Protein AF-A0A842Q5Y8-F1 (afdb_monomer)

Mean predicted aligned error: 9.75 Å

Nearest PDB structures (foldseek):
  4xf5-assembly1_A  TM=5.140E-01  e=9.473E-01  Chromohalobacter israelensis DSM 3043
  4r6y-assembly1_A  TM=5.227E-01  e=1.838E+00  Salmonella enterica subsp. enterica serovar Typhimurium str. LT2
  7yfg-assembly1_C  TM=3.422E-01  e=3.566E+00  Rattus norvegicus

Secondary structure (DSSP, 8-state):
------SS-----EEEEEEEHHHHHHHHHHHHHHHHHHH--TTSEEEEEEEPTT--HHHHHHHHHH-TTSEEEEEE--SHHHHHHT-EEEEE--TTS--EEEEE-------

Sequence (111 aa):
MLTHCNPNGGNTVAAVIVIDESVRRKLGKVHILELIKKMTSPEMNCYVDIIPTGTSDNDVVKVFNSYVNIHSLILTSDKDLYGRLLGRSLFVKEKGSNAIRLITQEIKRRI

Solvent-accessible surface area (backbone atoms only — not comparable to full-atom values): 6698 Å² total; per-residue (Å²): 133,88,78,79,79,64,92,77,69,73,77,72,52,44,37,39,42,34,32,35,38,60,41,49,69,68,60,35,70,66,55,50,52,52,51,47,58,75,76,50,56,97,81,42,50,73,44,79,45,75,43,63,71,86,65,51,64,71,54,51,52,50,59,62,66,63,54,62,76,36,43,39,35,37,39,32,70,62,68,64,57,48,70,74,61,75,40,63,67,47,81,48,62,56,94,95,53,70,68,36,36,37,35,35,52,79,70,52,73,86,129

pLDDT: mean 71.12, std 15.14, range [32.69, 87.38]

Radius of gyration: 15.69 Å; Cα contacts (8 Å, |Δi|>4): 156; chains: 1; bounding box: 28×30×55 Å

Foldseek 3Di:
DDPDDDPPPPPQQEEEEEEEVVLCVQFDDPVVVVVCPVVDDPSHHYHYHYDYPPDDLVVVLVVQVVPAQHWYKYKAPDPVSQVVNVFDWDWDDDDPGDIIIIGTDDHDHDD

Structure (mmCIF, N/CA/C/O backbone):
data_AF-A0A842Q5Y8-F1
#
_entry.id   AF-A0A842Q5Y8-F1
#
loop_
_atom_site.group_PDB
_atom_site.id
_atom_site.type_symbol
_atom_site.label_atom_id
_atom_site.label_alt_id
_atom_site.label_comp_id
_atom_site.label_asym_id
_atom_site.label_entity_id
_atom_site.label_seq_id
_atom_site.pdbx_PDB_ins_code
_atom_site.Cartn_x
_atom_site.Cartn_y
_atom_site.Cartn_z
_atom_site.occupancy
_atom_site.B_iso_or_equiv
_atom_site.auth_seq_id
_atom_site.auth_comp_id
_atom_site.auth_asym_id
_atom_site.auth_atom_id
_atom_site.pdbx_PDB_model_num
ATOM 1 N N . MET A 1 1 ? -2.670 -0.996 40.496 1.00 33.78 1 MET A N 1
ATOM 2 C CA . MET A 1 1 ? -2.822 0.391 40.013 1.00 33.78 1 MET A CA 1
ATOM 3 C C . MET A 1 1 ? -3.784 0.326 38.840 1.00 33.78 1 MET A C 1
ATOM 5 O O . MET A 1 1 ? -3.456 -0.285 37.834 1.00 33.78 1 MET A O 1
ATOM 9 N N . LEU A 1 2 ? -5.022 0.766 39.062 1.00 34.88 2 LEU A N 1
ATOM 10 C CA . LEU A 1 2 ? -6.136 0.648 38.123 1.00 34.88 2 LEU A CA 1
ATOM 11 C C . LEU A 1 2 ? -5.923 1.621 36.958 1.00 34.88 2 LEU A C 1
ATOM 13 O O . LEU A 1 2 ? -6.057 2.827 37.142 1.00 34.88 2 LEU A O 1
ATOM 17 N N . THR A 1 3 ? -5.616 1.119 35.765 1.00 33.28 3 THR A N 1
ATOM 18 C CA . THR A 1 3 ? -5.878 1.876 34.540 1.00 33.28 3 THR A CA 1
ATOM 19 C C . THR A 1 3 ? -7.331 1.637 34.161 1.00 33.28 3 THR A C 1
ATOM 21 O O . THR A 1 3 ? -7.727 0.563 33.713 1.00 33.28 3 THR A O 1
ATOM 24 N N . HIS A 1 4 ? -8.145 2.651 34.440 1.00 33.88 4 HIS A N 1
ATOM 25 C CA . HIS A 1 4 ? -9.541 2.740 34.048 1.00 33.88 4 HIS A CA 1
ATOM 26 C C . HIS A 1 4 ? -9.710 2.406 32.560 1.00 33.88 4 HIS A C 1
ATOM 28 O O . HIS A 1 4 ? -9.256 3.146 31.688 1.00 33.88 4 HIS A O 1
ATOM 34 N N . CYS A 1 5 ? -10.409 1.306 32.278 1.00 35.50 5 CYS A N 1
ATOM 35 C CA . CYS A 1 5 ? -11.078 1.116 31.000 1.00 35.50 5 CYS A CA 1
ATOM 36 C C . CYS A 1 5 ? -12.174 2.178 30.905 1.00 35.50 5 CYS A C 1
ATOM 38 O O . CYS A 1 5 ? -13.099 2.191 31.717 1.00 35.50 5 CYS A O 1
ATOM 40 N N . ASN A 1 6 ? -12.045 3.094 29.950 1.00 32.69 6 ASN A N 1
ATOM 41 C CA . ASN A 1 6 ? -13.089 4.060 29.654 1.00 32.69 6 ASN A CA 1
ATOM 42 C C . ASN A 1 6 ? -14.236 3.309 28.940 1.00 32.69 6 ASN A C 1
ATOM 44 O O . ASN A 1 6 ? -13.991 2.749 27.870 1.00 32.69 6 ASN A O 1
ATOM 48 N N . PRO A 1 7 ? -15.461 3.248 29.497 1.00 41.12 7 PRO A N 1
ATOM 49 C CA . PRO A 1 7 ? -16.565 2.479 28.914 1.00 41.12 7 PRO A CA 1
ATOM 50 C C . PRO A 1 7 ? -17.197 3.174 27.696 1.00 41.12 7 PRO A C 1
ATOM 52 O O . PRO A 1 7 ? -17.999 2.573 26.992 1.00 41.12 7 PRO A O 1
ATOM 55 N N . ASN A 1 8 ? -16.768 4.402 27.393 1.00 42.28 8 ASN A N 1
ATOM 56 C CA . ASN A 1 8 ? -17.036 5.101 26.140 1.00 42.28 8 ASN A CA 1
ATOM 57 C C . ASN A 1 8 ? -15.825 4.973 25.211 1.00 42.28 8 ASN A C 1
ATOM 59 O O . ASN A 1 8 ? -15.189 5.976 24.891 1.00 42.28 8 ASN A O 1
ATOM 63 N N . GLY A 1 9 ? -15.453 3.739 24.855 1.00 41.69 9 GLY A N 1
ATOM 64 C CA . GLY A 1 9 ? -14.310 3.440 23.991 1.00 41.69 9 GLY A CA 1
ATOM 65 C C . GLY A 1 9 ? -14.448 4.140 22.642 1.00 41.69 9 GLY A C 1
ATOM 66 O O . GLY A 1 9 ? -15.038 3.593 21.715 1.00 41.69 9 GLY A O 1
ATOM 67 N N . GLY A 1 10 ? -13.944 5.372 22.549 1.00 39.62 10 GLY A N 1
ATOM 68 C CA . GLY A 1 10 ? -13.879 6.123 21.308 1.00 39.62 10 GLY A CA 1
ATOM 69 C C . GLY A 1 10 ? -13.089 5.284 20.325 1.00 39.62 10 GLY A C 1
ATOM 70 O O . GLY A 1 10 ? -11.887 5.106 20.513 1.00 39.62 10 GLY A O 1
ATOM 71 N N . ASN A 1 11 ? -13.787 4.704 19.345 1.00 47.88 11 ASN A N 1
ATOM 72 C CA . ASN A 1 11 ? -13.193 3.913 18.278 1.00 47.88 11 ASN A CA 1
ATOM 73 C C . ASN A 1 11 ? -12.095 4.755 17.640 1.00 47.88 11 ASN A C 1
ATOM 75 O O . ASN A 1 11 ? -12.371 5.624 16.815 1.00 47.88 11 ASN A O 1
ATOM 79 N N . THR A 1 12 ? -10.850 4.533 18.046 1.00 55.03 12 THR A N 1
ATOM 80 C CA . THR A 1 12 ? -9.719 5.166 17.393 1.00 55.03 12 THR A CA 1
ATOM 81 C C . THR A 1 12 ? -9.653 4.505 16.032 1.00 55.03 12 THR A C 1
ATOM 83 O O . THR A 1 12 ? -9.341 3.319 15.928 1.00 55.03 12 THR A O 1
ATOM 86 N N . VAL A 1 13 ? -10.080 5.229 14.998 1.00 63.06 13 VAL A N 1
ATOM 87 C CA . VAL A 1 13 ? -10.121 4.704 13.637 1.00 63.06 13 VAL A CA 1
ATOM 88 C C . VAL A 1 13 ? -8.674 4.448 13.233 1.00 63.06 13 VAL A C 1
ATOM 90 O O . VAL A 1 13 ? -7.906 5.382 13.008 1.00 63.06 13 VAL A O 1
ATOM 93 N N . ALA A 1 14 ? -8.282 3.178 13.229 1.00 75.62 14 ALA A N 1
ATOM 94 C CA . ALA A 1 14 ? -6.950 2.750 12.844 1.00 75.62 14 ALA A CA 1
ATOM 95 C C . ALA A 1 14 ? -6.959 2.279 11.386 1.00 75.62 14 ALA A C 1
ATOM 97 O O . ALA A 1 14 ? -7.888 1.582 10.961 1.00 75.62 14 ALA A O 1
ATOM 98 N N . ALA A 1 15 ? -5.917 2.633 10.635 1.00 82.19 15 ALA A N 1
ATOM 99 C CA . ALA A 1 15 ? -5.670 2.089 9.307 1.00 82.19 15 ALA A CA 1
ATOM 100 C C . ALA A 1 15 ? -4.240 1.593 9.133 1.00 82.19 15 ALA A C 1
ATOM 102 O O . ALA A 1 15 ? -3.295 2.130 9.708 1.00 82.19 15 ALA A O 1
ATOM 103 N N . VAL A 1 16 ? -4.096 0.584 8.280 1.00 85.00 16 VAL A N 1
ATOM 104 C CA . VAL A 1 16 ? -2.811 0.095 7.796 1.00 85.00 16 VAL A CA 1
ATOM 105 C C . VAL A 1 16 ? -2.688 0.408 6.313 1.00 85.00 16 VAL A C 1
ATOM 107 O O . VAL A 1 16 ? -3.522 0.008 5.501 1.00 85.00 16 VAL A O 1
ATOM 110 N N . ILE A 1 17 ? -1.618 1.116 5.973 1.00 86.62 17 ILE A N 1
ATOM 111 C CA . ILE A 1 17 ? -1.218 1.457 4.616 1.00 86.62 17 ILE A CA 1
ATOM 112 C C . ILE A 1 17 ? -0.066 0.541 4.237 1.00 86.62 17 ILE A C 1
ATOM 114 O O . ILE A 1 17 ? 1.072 0.747 4.651 1.00 86.62 17 ILE A O 1
ATOM 118 N N . VAL A 1 18 ? -0.369 -0.473 3.442 1.00 85.62 18 VAL A N 1
ATOM 119 C CA . VAL A 1 18 ? 0.619 -1.385 2.880 1.00 85.62 18 VAL A CA 1
ATOM 120 C C . VAL A 1 18 ? 1.157 -0.777 1.587 1.00 85.62 18 VAL A C 1
ATOM 122 O O . VAL A 1 18 ? 0.394 -0.396 0.703 1.00 85.62 18 VAL A O 1
ATOM 125 N N . ILE A 1 19 ? 2.472 -0.660 1.456 1.00 82.12 19 ILE A N 1
ATOM 126 C CA . ILE A 1 19 ? 3.128 -0.057 0.295 1.00 82.12 19 ILE A CA 1
ATOM 127 C C . ILE A 1 19 ? 4.052 -1.088 -0.333 1.00 82.12 19 ILE A C 1
ATOM 129 O O . ILE A 1 19 ? 5.026 -1.504 0.286 1.00 82.12 19 ILE A O 1
ATOM 133 N N . ASP A 1 20 ? 3.797 -1.447 -1.588 1.00 82.06 20 ASP A N 1
ATOM 134 C CA . ASP A 1 20 ? 4.787 -2.148 -2.402 1.00 82.06 20 ASP A CA 1
ATOM 135 C C . ASP A 1 20 ? 5.999 -1.225 -2.627 1.00 82.06 20 ASP A C 1
ATOM 137 O O . ASP A 1 20 ? 5.884 -0.111 -3.153 1.00 82.06 20 ASP A O 1
ATOM 141 N N . GLU A 1 21 ? 7.189 -1.666 -2.225 1.00 79.94 21 GLU A N 1
ATOM 142 C CA . GLU A 1 21 ? 8.415 -0.883 -2.333 1.00 79.94 21 GLU A CA 1
ATOM 143 C C . GLU A 1 21 ? 8.708 -0.445 -3.779 1.00 79.94 21 GLU A C 1
ATOM 145 O O . GLU A 1 21 ? 9.276 0.634 -3.992 1.00 79.94 21 GLU A O 1
ATOM 150 N N . SER A 1 22 ? 8.269 -1.210 -4.784 1.00 77.56 22 SER A N 1
ATOM 151 C CA . SER A 1 22 ? 8.405 -0.831 -6.192 1.00 77.56 22 SER A CA 1
ATOM 152 C C . SER A 1 22 ? 7.672 0.486 -6.499 1.00 77.56 22 SER A C 1
ATOM 154 O O . SER A 1 22 ? 8.186 1.340 -7.230 1.00 77.56 22 SER A O 1
ATOM 156 N N . VAL A 1 23 ? 6.517 0.709 -5.862 1.00 77.75 23 VAL A N 1
ATOM 157 C CA . VAL A 1 23 ? 5.747 1.959 -5.921 1.00 77.75 23 VAL A CA 1
ATOM 158 C C . VAL A 1 23 ? 6.494 3.074 -5.208 1.00 77.75 23 VAL A C 1
ATOM 160 O O . VAL A 1 23 ? 6.620 4.175 -5.750 1.00 77.75 23 VAL A O 1
ATOM 163 N N . ARG A 1 24 ? 7.068 2.777 -4.034 1.00 76.12 24 ARG A N 1
ATOM 164 C CA . ARG A 1 24 ? 7.889 3.735 -3.279 1.00 76.12 24 ARG A CA 1
ATOM 165 C C . ARG A 1 24 ? 9.058 4.274 -4.082 1.00 76.12 24 ARG A C 1
ATOM 167 O O . ARG A 1 24 ? 9.313 5.477 -4.058 1.00 76.12 24 ARG A O 1
ATOM 174 N N . ARG A 1 25 ? 9.743 3.399 -4.816 1.00 76.69 25 ARG A N 1
ATOM 175 C CA . ARG A 1 25 ? 10.873 3.777 -5.671 1.00 76.69 25 ARG A CA 1
ATOM 176 C C . ARG A 1 25 ? 10.430 4.598 -6.886 1.00 76.69 25 ARG A C 1
ATOM 178 O O . ARG A 1 25 ? 11.128 5.536 -7.249 1.00 76.69 25 ARG A O 1
ATOM 185 N N . LYS A 1 26 ? 9.273 4.286 -7.480 1.00 76.62 26 LYS A N 1
ATOM 186 C CA . LYS A 1 26 ? 8.769 4.946 -8.701 1.00 76.62 26 LYS A CA 1
ATOM 187 C C . LYS A 1 26 ? 8.081 6.296 -8.470 1.00 76.62 26 LYS A C 1
ATOM 189 O O . LYS A 1 26 ? 8.166 7.145 -9.352 1.00 76.62 26 LYS A 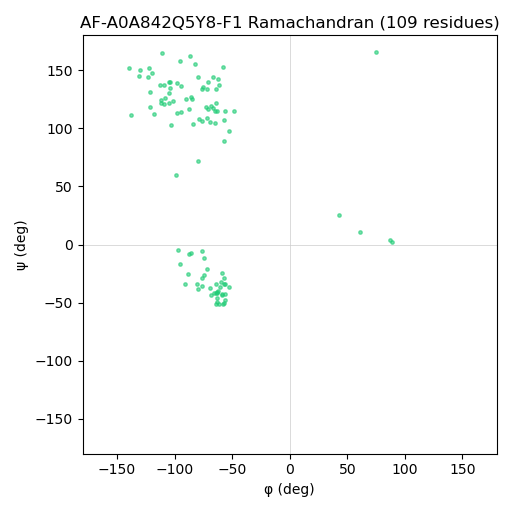O 1
ATOM 194 N N . LEU A 1 27 ? 7.369 6.496 -7.356 1.00 75.69 27 LEU A N 1
ATOM 195 C CA . LEU A 1 27 ? 6.715 7.785 -7.048 1.00 75.69 27 LEU A CA 1
ATOM 196 C C . LEU A 1 27 ? 7.611 8.759 -6.287 1.00 75.69 27 LEU A C 1
ATOM 198 O O . LEU A 1 27 ? 7.403 9.973 -6.343 1.00 75.69 27 LEU A O 1
ATOM 202 N N . GLY A 1 28 ? 8.586 8.232 -5.551 1.00 74.00 28 GLY A N 1
ATOM 203 C CA . GLY A 1 28 ? 9.369 9.022 -4.618 1.00 74.00 28 GLY A CA 1
ATOM 204 C C . GLY A 1 28 ? 8.604 9.359 -3.334 1.00 74.00 28 GLY A C 1
ATOM 205 O O . GLY A 1 28 ? 7.387 9.209 -3.214 1.00 74.00 28 GLY A O 1
ATOM 206 N N . LYS A 1 29 ? 9.361 9.810 -2.330 1.00 77.31 29 LYS A N 1
ATOM 207 C CA . LYS A 1 29 ? 8.872 9.987 -0.954 1.00 77.31 29 LYS A CA 1
ATOM 208 C C . LYS A 1 29 ? 7.774 11.050 -0.833 1.00 77.31 29 LYS A C 1
ATOM 210 O O . LYS A 1 29 ? 6.810 10.832 -0.109 1.00 77.31 29 LYS A O 1
ATOM 215 N N . VAL A 1 30 ? 7.918 12.177 -1.533 1.00 80.00 30 VAL A N 1
ATOM 216 C CA . VAL A 1 30 ? 7.011 13.334 -1.411 1.00 80.00 30 VAL A CA 1
ATOM 217 C C . VAL A 1 30 ? 5.594 12.977 -1.859 1.00 80.00 30 VAL A C 1
ATOM 219 O O . VAL A 1 30 ? 4.661 13.129 -1.078 1.00 80.00 30 VAL A O 1
ATOM 222 N N . HIS A 1 31 ? 5.440 12.397 -3.052 1.00 78.00 31 HIS A N 1
ATOM 223 C CA . HIS A 1 31 ? 4.122 12.025 -3.570 1.00 78.00 31 HIS A CA 1
ATOM 224 C C . HIS A 1 31 ? 3.430 10.953 -2.721 1.00 78.00 31 HIS A C 1
ATOM 226 O O . HIS A 1 31 ? 2.213 10.979 -2.569 1.00 78.00 31 HIS A O 1
ATOM 232 N N . ILE A 1 32 ? 4.184 10.019 -2.129 1.00 78.75 32 ILE A N 1
ATOM 233 C CA . ILE A 1 32 ? 3.597 9.036 -1.207 1.00 78.75 32 ILE A CA 1
ATOM 234 C C . ILE A 1 32 ? 3.070 9.706 0.052 1.00 78.75 32 ILE A C 1
ATOM 236 O O . ILE A 1 32 ? 1.976 9.375 0.498 1.00 78.75 32 ILE A O 1
ATOM 240 N N . LEU A 1 33 ? 3.810 10.662 0.612 1.00 80.25 33 LEU A N 1
ATOM 241 C CA . LEU A 1 33 ? 3.347 11.407 1.778 1.00 80.25 33 LEU A CA 1
ATOM 242 C C . LEU A 1 33 ? 2.092 12.225 1.461 1.00 80.25 33 LEU A C 1
ATOM 244 O O . LEU A 1 33 ? 1.173 12.260 2.273 1.00 80.25 33 LEU A O 1
ATOM 248 N N . GLU A 1 34 ? 2.028 12.855 0.290 1.00 81.56 34 GLU A N 1
ATOM 249 C CA . GLU A 1 34 ? 0.829 13.570 -0.160 1.00 81.56 34 GLU A CA 1
ATOM 250 C C . GLU A 1 34 ? -0.361 12.632 -0.348 1.00 81.56 34 GLU A C 1
ATOM 252 O O . GLU A 1 34 ? -1.468 12.953 0.080 1.00 81.56 34 GLU A O 1
ATOM 257 N N . LEU A 1 35 ? -0.139 11.453 -0.931 1.00 78.44 35 LEU A N 1
ATOM 258 C CA . LEU A 1 35 ? -1.183 10.452 -1.098 1.00 78.44 35 LEU A CA 1
ATOM 259 C C . LEU A 1 35 ? -1.701 9.953 0.253 1.00 78.44 35 LEU A C 1
ATOM 261 O O . LEU A 1 35 ? -2.910 9.905 0.452 1.00 78.44 35 LEU A O 1
ATOM 265 N N . ILE A 1 36 ? -0.805 9.637 1.193 1.00 79.75 36 ILE A N 1
ATOM 266 C CA . ILE A 1 36 ? -1.178 9.250 2.560 1.00 79.75 36 ILE A CA 1
ATOM 267 C C . ILE A 1 36 ? -2.022 10.362 3.189 1.00 79.75 36 ILE A C 1
ATOM 269 O O . ILE A 1 36 ? -3.144 10.094 3.599 1.00 79.75 36 ILE A O 1
ATOM 273 N N . LYS A 1 37 ? -1.565 11.621 3.145 1.00 82.00 37 LYS A N 1
ATOM 274 C CA . LYS A 1 37 ? -2.315 12.775 3.675 1.00 82.00 37 LYS A CA 1
ATOM 275 C C . LYS A 1 37 ? -3.709 12.940 3.062 1.00 82.00 37 LYS A C 1
ATOM 277 O O . LYS A 1 37 ? -4.609 13.389 3.756 1.00 82.00 37 LYS A O 1
ATOM 282 N N . LYS A 1 38 ? -3.897 12.604 1.781 1.00 79.56 38 LYS A N 1
ATOM 283 C CA . LYS A 1 38 ? -5.213 12.650 1.114 1.00 79.56 38 LYS A CA 1
ATOM 284 C C . LYS A 1 38 ? -6.138 11.506 1.541 1.00 79.56 38 LYS A C 1
ATOM 286 O O . LYS A 1 38 ? -7.351 11.652 1.450 1.00 79.56 38 LYS A O 1
ATOM 291 N N . MET A 1 39 ? -5.579 10.372 1.964 1.00 75.56 39 MET A N 1
ATOM 292 C CA . MET A 1 39 ? -6.330 9.168 2.344 1.00 75.56 39 MET A CA 1
ATOM 293 C C . MET A 1 39 ? -6.603 9.067 3.850 1.00 75.56 39 MET A C 1
ATOM 295 O O . MET A 1 39 ? -7.451 8.277 4.255 1.00 75.56 39 MET A O 1
ATOM 299 N N . THR A 1 40 ? -5.889 9.834 4.673 1.00 78.19 40 THR A N 1
ATOM 300 C CA . THR A 1 40 ? -5.943 9.756 6.140 1.00 78.19 40 THR A CA 1
ATOM 301 C C . THR A 1 40 ? -6.394 11.080 6.746 1.00 78.19 40 THR A C 1
ATOM 303 O O . THR A 1 40 ? -6.033 12.136 6.232 1.00 78.19 40 THR A O 1
ATOM 306 N N . SER A 1 41 ? -7.105 11.051 7.875 1.00 77.12 41 SER A N 1
ATOM 307 C CA . SER A 1 41 ? -7.364 12.255 8.677 1.00 77.12 41 SER A CA 1
ATOM 308 C C . SER A 1 41 ? -6.340 12.393 9.817 1.00 77.12 41 SER A C 1
ATOM 310 O O . SER A 1 41 ? -5.762 11.392 10.238 1.00 77.12 41 SER A O 1
ATOM 312 N N . PRO A 1 42 ? -6.116 13.606 10.361 1.00 75.25 42 PRO A N 1
ATOM 313 C CA . PRO A 1 42 ? -5.219 13.811 11.507 1.00 75.25 42 PRO A CA 1
ATOM 314 C C . PRO A 1 42 ? -5.606 13.018 12.765 1.00 75.25 42 PRO A C 1
ATOM 316 O O . PRO A 1 42 ? -4.757 12.737 13.603 1.00 75.25 42 PRO A O 1
ATOM 319 N N . GLU A 1 43 ? -6.884 12.665 12.894 1.00 77.44 43 GLU A N 1
ATOM 320 C CA . GLU A 1 43 ? -7.443 11.904 14.017 1.00 77.44 43 GLU A CA 1
ATOM 321 C C . GLU A 1 43 ? -7.306 10.380 13.827 1.00 77.44 43 GLU A C 1
ATOM 323 O O . GLU A 1 43 ? -7.620 9.604 14.729 1.00 77.44 43 GLU A O 1
ATOM 328 N N . MET A 1 44 ? -6.853 9.940 12.648 1.00 76.88 44 MET A N 1
ATOM 329 C CA . MET A 1 44 ? -6.725 8.533 12.283 1.00 76.88 44 MET A CA 1
ATOM 330 C C . MET A 1 44 ? -5.345 7.991 12.665 1.00 76.88 44 MET A C 1
ATOM 332 O O . MET A 1 44 ? -4.315 8.483 12.200 1.00 76.88 44 MET A O 1
ATOM 336 N N . ASN A 1 45 ? -5.310 6.904 13.437 1.00 81.69 45 ASN A N 1
ATOM 337 C CA . ASN A 1 45 ? -4.059 6.209 13.735 1.00 81.69 45 ASN A CA 1
ATOM 338 C C . ASN A 1 45 ? -3.627 5.384 12.521 1.00 81.69 45 ASN A C 1
ATOM 340 O O . ASN A 1 45 ? -4.212 4.343 12.223 1.00 81.69 45 ASN A O 1
ATOM 344 N N . CYS A 1 46 ? -2.599 5.849 11.815 1.00 81.44 46 CYS A N 1
ATOM 345 C CA . CYS A 1 46 ? -2.135 5.215 10.587 1.00 81.44 46 CYS A CA 1
ATOM 346 C C . CYS A 1 46 ? -0.797 4.508 10.794 1.00 81.44 46 CYS A C 1
ATOM 348 O O . CYS A 1 46 ? 0.188 5.121 11.202 1.00 81.44 46 CYS A O 1
ATOM 350 N N . TYR A 1 47 ? -0.756 3.227 10.444 1.00 85.94 47 TYR A N 1
ATOM 351 C CA . TYR A 1 47 ? 0.461 2.428 10.379 1.00 85.94 47 TYR A CA 1
ATOM 352 C C . TYR A 1 47 ? 0.855 2.237 8.920 1.00 85.94 47 TYR A C 1
ATOM 354 O O . TYR A 1 47 ? -0.003 2.025 8.065 1.00 85.94 47 TYR A O 1
ATOM 362 N N . VAL A 1 48 ? 2.151 2.305 8.628 1.00 84.62 48 VAL A N 1
ATOM 363 C CA . VAL A 1 48 ? 2.679 2.049 7.285 1.00 84.62 48 VAL A CA 1
ATOM 364 C C . VAL A 1 48 ? 3.483 0.762 7.326 1.00 84.62 48 VAL A C 1
ATOM 366 O O . VAL A 1 48 ? 4.449 0.679 8.081 1.00 84.62 48 VAL A O 1
ATOM 369 N N . ASP A 1 49 ? 3.100 -0.207 6.500 1.00 87.38 49 ASP A N 1
ATOM 370 C CA . ASP A 1 49 ? 3.898 -1.403 6.244 1.00 87.38 49 ASP A CA 1
ATOM 371 C C . ASP A 1 49 ? 4.463 -1.350 4.823 1.00 87.38 49 ASP A C 1
ATOM 373 O O . ASP A 1 49 ? 3.778 -0.939 3.886 1.00 87.38 49 ASP A O 1
ATOM 377 N N . ILE A 1 50 ? 5.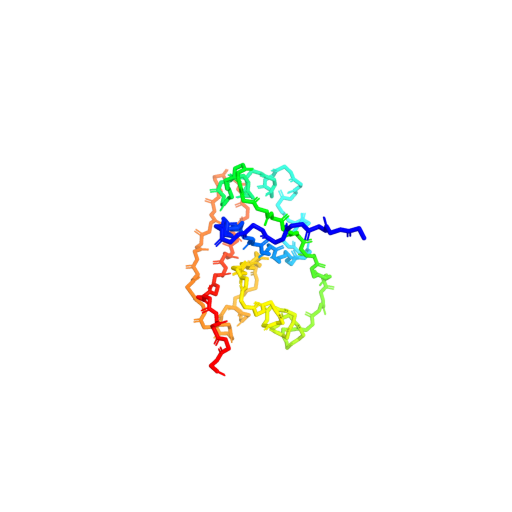730 -1.717 4.651 1.00 84.94 50 ILE A N 1
ATOM 378 C CA . ILE A 1 50 ? 6.419 -1.644 3.361 1.00 84.94 50 ILE A CA 1
ATOM 379 C C . ILE A 1 50 ? 6.816 -3.052 2.951 1.00 84.94 50 ILE A C 1
ATOM 381 O O . ILE A 1 50 ? 7.715 -3.648 3.542 1.00 84.94 50 ILE A O 1
ATOM 385 N N . ILE A 1 51 ? 6.194 -3.547 1.885 1.00 86.56 51 ILE A N 1
ATOM 386 C CA . ILE A 1 51 ? 6.508 -4.856 1.329 1.00 86.56 51 ILE A CA 1
ATOM 387 C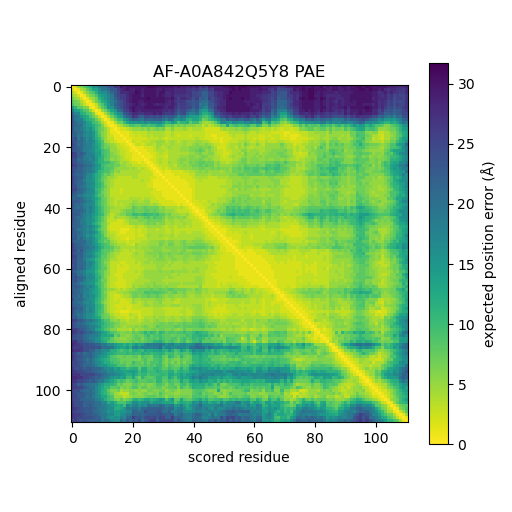 C . ILE A 1 51 ? 7.696 -4.720 0.367 1.00 86.56 51 ILE A C 1
ATOM 389 O O . ILE A 1 51 ? 7.623 -3.905 -0.556 1.00 86.56 51 ILE A O 1
ATOM 393 N N . PRO A 1 52 ? 8.784 -5.493 0.548 1.00 84.12 52 PRO A N 1
ATOM 394 C CA . PRO A 1 52 ? 9.955 -5.436 -0.320 1.00 84.12 52 PRO A CA 1
ATOM 395 C C . PRO A 1 52 ? 9.653 -5.710 -1.797 1.00 84.12 52 PRO A C 1
ATOM 397 O O . PRO A 1 52 ? 8.751 -6.465 -2.158 1.00 84.12 52 PRO A O 1
ATOM 400 N N . THR A 1 53 ? 10.481 -5.144 -2.677 1.00 80.06 53 THR A N 1
ATOM 401 C CA . THR A 1 53 ? 10.405 -5.474 -4.110 1.00 80.06 53 THR A CA 1
ATOM 402 C C . THR A 1 53 ? 10.742 -6.954 -4.326 1.00 80.06 53 THR A C 1
ATOM 404 O O . THR A 1 53 ? 11.748 -7.435 -3.810 1.00 80.06 53 THR A O 1
ATOM 407 N N . GLY A 1 54 ? 9.943 -7.664 -5.127 1.00 78.88 54 GLY A N 1
ATOM 408 C CA . GLY A 1 54 ? 10.162 -9.084 -5.433 1.00 78.88 54 GLY A CA 1
ATOM 409 C C . GLY A 1 54 ? 9.495 -10.058 -4.457 1.00 78.88 54 GLY A C 1
ATOM 410 O O . GLY A 1 54 ? 9.638 -11.268 -4.626 1.00 78.88 54 GLY A O 1
ATOM 411 N N . THR A 1 55 ? 8.748 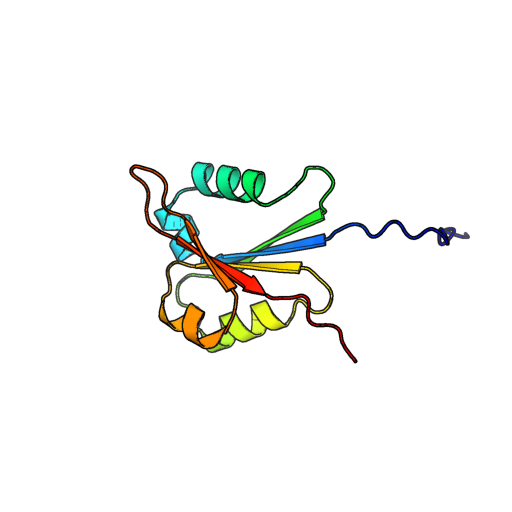-9.567 -3.461 1.00 84.94 55 THR A N 1
ATOM 412 C CA . THR A 1 55 ? 7.855 -10.414 -2.660 1.00 84.94 55 THR A CA 1
ATOM 413 C C . THR A 1 55 ? 6.787 -11.044 -3.552 1.00 84.94 55 THR A C 1
ATOM 415 O O . THR A 1 55 ? 6.220 -10.379 -4.415 1.00 84.94 5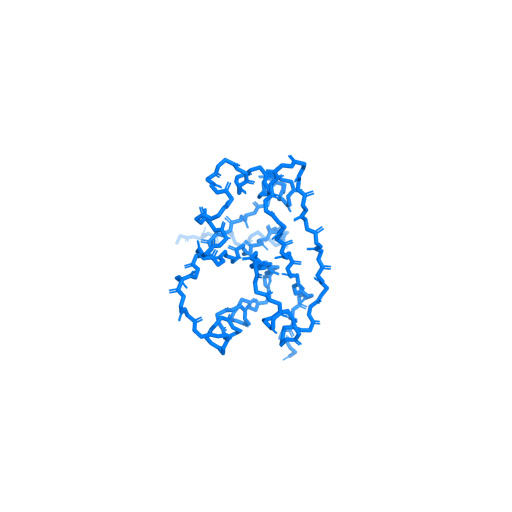5 THR A O 1
ATOM 418 N N . SER A 1 56 ? 6.510 -12.334 -3.344 1.00 85.31 56 SER A N 1
ATOM 419 C CA . SER A 1 56 ? 5.494 -13.039 -4.122 1.00 85.31 56 SER A CA 1
ATOM 420 C C . SER A 1 56 ? 4.097 -12.491 -3.827 1.00 85.31 56 SER A C 1
ATOM 422 O O . SER A 1 56 ? 3.766 -12.206 -2.675 1.00 85.31 56 SER A O 1
ATOM 424 N N . ASP A 1 57 ? 3.230 -12.434 -4.836 1.00 82.12 57 ASP A N 1
ATOM 425 C CA . ASP A 1 57 ? 1.827 -12.043 -4.660 1.00 82.12 57 ASP A CA 1
ATOM 426 C C . ASP A 1 57 ? 1.110 -12.848 -3.566 1.00 82.12 57 ASP A C 1
ATOM 428 O O . ASP A 1 57 ? 0.280 -12.311 -2.840 1.00 82.12 57 ASP A O 1
ATOM 432 N N . ASN A 1 58 ? 1.423 -14.143 -3.424 1.00 84.56 58 ASN A N 1
ATOM 433 C CA . ASN A 1 58 ? 0.861 -14.979 -2.358 1.00 84.56 58 ASN A CA 1
ATOM 434 C C . ASN A 1 58 ? 1.191 -14.416 -0.975 1.00 84.56 58 ASN A C 1
ATOM 436 O O . ASN A 1 58 ? 0.330 -14.385 -0.098 1.00 84.56 58 ASN A O 1
ATOM 440 N N . ASP A 1 59 ? 2.433 -13.988 -0.775 1.00 85.94 59 ASP A N 1
ATOM 441 C CA . ASP A 1 59 ? 2.884 -13.467 0.509 1.00 85.94 59 ASP A CA 1
ATOM 442 C C . ASP A 1 59 ? 2.376 -12.045 0.739 1.00 85.94 59 ASP A C 1
ATOM 444 O O . ASP A 1 59 ? 1.940 -11.740 1.847 1.00 85.94 59 ASP A O 1
ATOM 448 N N . VAL A 1 60 ? 2.289 -11.221 -0.313 1.00 83.62 60 VAL A N 1
ATOM 449 C CA . VAL A 1 60 ? 1.609 -9.917 -0.256 1.00 83.62 60 VAL A CA 1
ATOM 450 C C . VAL A 1 60 ? 0.159 -10.085 0.203 1.00 83.62 60 VAL A C 1
ATOM 452 O O . VAL A 1 60 ? -0.291 -9.402 1.121 1.00 83.62 60 VAL A O 1
ATOM 455 N N . VAL A 1 61 ? -0.569 -11.034 -0.393 1.00 83.25 61 VAL A N 1
ATOM 456 C CA . VAL A 1 61 ? -1.958 -11.347 -0.033 1.00 83.25 61 VAL A CA 1
ATOM 457 C C . VAL A 1 61 ? -2.063 -11.836 1.415 1.00 83.25 61 VAL A C 1
ATOM 459 O O . VAL A 1 61 ? -3.001 -11.450 2.112 1.00 83.25 61 VAL A O 1
ATOM 462 N N . LYS A 1 62 ? -1.125 -12.664 1.897 1.00 86.06 62 LYS A N 1
ATOM 463 C CA . LYS A 1 62 ? -1.096 -13.114 3.302 1.00 86.06 62 LYS A CA 1
ATOM 464 C C . LYS A 1 62 ? -0.879 -11.950 4.267 1.00 86.06 62 LYS A C 1
ATOM 466 O O . LYS A 1 62 ? -1.645 -11.829 5.218 1.00 86.06 62 LYS A O 1
ATOM 471 N N . VAL A 1 63 ? 0.120 -11.100 4.013 1.00 84.69 63 VAL A N 1
ATOM 472 C CA . VAL A 1 63 ? 0.406 -9.908 4.831 1.00 84.69 63 VAL A CA 1
ATOM 473 C C . VAL A 1 63 ? -0.822 -9.010 4.865 1.00 84.69 63 VAL A C 1
ATOM 475 O O . VAL A 1 63 ? -1.331 -8.700 5.938 1.00 84.69 63 VAL A O 1
ATOM 478 N N . PHE A 1 64 ? -1.377 -8.683 3.699 1.00 82.12 64 PHE A N 1
ATOM 479 C CA . PHE A 1 64 ? -2.550 -7.824 3.600 1.00 82.12 64 PHE A CA 1
ATOM 480 C C . PHE A 1 64 ? -3.773 -8.382 4.349 1.00 82.12 64 PHE A C 1
ATOM 482 O O . PHE A 1 64 ? -4.440 -7.649 5.074 1.00 82.12 64 PHE A O 1
ATOM 489 N N . ASN A 1 65 ? -4.041 -9.688 4.240 1.00 82.00 65 ASN A N 1
ATOM 490 C CA . ASN A 1 65 ? -5.145 -10.348 4.947 1.00 82.00 65 ASN A CA 1
ATOM 491 C C . ASN A 1 65 ? -4.890 -10.568 6.448 1.00 82.00 65 ASN A C 1
ATOM 493 O O . ASN A 1 65 ? -5.823 -10.940 7.159 1.00 82.00 65 ASN A O 1
ATOM 497 N N . SER A 1 66 ? -3.661 -10.374 6.937 1.00 84.69 66 SER A N 1
ATOM 498 C CA . SER A 1 66 ? -3.342 -10.520 8.364 1.00 84.69 66 SER A CA 1
ATOM 499 C C . SER A 1 66 ? -3.911 -9.377 9.216 1.00 84.69 66 SER A C 1
ATOM 501 O O . SER A 1 66 ? -4.153 -9.556 10.411 1.00 84.69 66 SER A O 1
ATOM 503 N N . TYR A 1 67 ? -4.205 -8.228 8.597 1.00 83.25 67 TYR A N 1
ATOM 504 C CA . TYR A 1 67 ? -4.808 -7.058 9.238 1.00 83.25 67 TYR A CA 1
ATOM 505 C C . TYR A 1 67 ? -6.324 -7.220 9.409 1.00 83.25 67 TYR A C 1
ATOM 507 O O . TYR A 1 67 ? -7.131 -6.595 8.723 1.00 83.25 67 TYR A O 1
ATOM 515 N N . VAL A 1 68 ? -6.724 -8.089 10.337 1.00 76.31 68 VAL A N 1
ATOM 516 C CA . VAL A 1 68 ? -8.133 -8.328 10.684 1.00 76.31 68 VAL A CA 1
ATOM 517 C C . VAL A 1 68 ? -8.648 -7.223 11.616 1.00 76.31 68 VAL A C 1
ATOM 519 O O . VAL A 1 68 ? -7.919 -6.763 12.490 1.00 76.31 68 VAL A O 1
ATOM 522 N N . ASN A 1 69 ? -9.917 -6.817 11.465 1.00 74.38 69 ASN A N 1
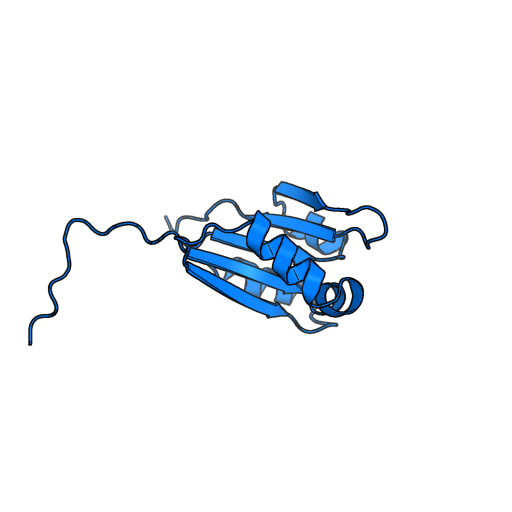ATOM 523 C CA . ASN A 1 69 ? -10.586 -5.769 12.261 1.00 74.38 69 ASN A CA 1
ATOM 524 C C . ASN A 1 69 ? -9.972 -4.354 12.175 1.00 74.38 69 ASN A C 1
ATOM 526 O O . ASN A 1 69 ? -10.369 -3.474 12.937 1.00 74.38 69 ASN A O 1
ATOM 530 N N . ILE A 1 70 ? -9.041 -4.114 11.250 1.00 77.69 70 ILE A N 1
ATOM 531 C CA . ILE A 1 70 ? -8.437 -2.802 10.988 1.00 77.69 70 ILE A CA 1
ATOM 532 C C . ILE A 1 70 ? -8.674 -2.467 9.515 1.00 77.69 70 ILE A C 1
ATOM 534 O O . ILE A 1 70 ? -8.662 -3.356 8.665 1.00 77.69 70 ILE A O 1
ATOM 538 N N . HIS A 1 71 ? -8.904 -1.194 9.192 1.00 78.31 71 HIS A N 1
ATOM 539 C CA . HIS A 1 71 ? -8.985 -0.779 7.795 1.00 78.31 71 HIS A CA 1
ATOM 540 C C . HIS A 1 71 ? -7.620 -0.944 7.123 1.00 78.31 71 HIS A C 1
ATOM 542 O O . HIS A 1 71 ? -6.663 -0.281 7.506 1.00 78.31 71 HIS A O 1
ATOM 548 N N . SER A 1 72 ? -7.520 -1.799 6.110 1.00 81.81 72 SER A N 1
ATOM 549 C CA . SER A 1 72 ? -6.285 -1.994 5.353 1.00 81.81 72 SER A CA 1
ATOM 550 C C . SER A 1 72 ? -6.434 -1.499 3.915 1.00 81.81 72 SER A C 1
ATOM 552 O O . SER A 1 72 ? -7.449 -1.709 3.238 1.00 81.81 72 SER A O 1
ATOM 554 N N . LEU A 1 73 ? -5.397 -0.817 3.440 1.00 84.56 73 LEU A N 1
ATOM 555 C CA . LEU A 1 73 ? -5.255 -0.405 2.051 1.00 84.56 73 LEU A CA 1
ATOM 556 C C . LEU A 1 73 ? -3.870 -0.784 1.550 1.00 84.56 73 LEU A C 1
ATOM 558 O O . LEU A 1 73 ? -2.906 -0.746 2.310 1.00 84.56 73 LEU A O 1
ATOM 562 N N . ILE A 1 74 ? -3.774 -1.160 0.279 1.00 85.81 74 ILE A N 1
ATOM 563 C CA . ILE A 1 74 ? -2.498 -1.453 -0.368 1.00 85.81 74 ILE A CA 1
ATOM 564 C C . ILE A 1 74 ? -2.284 -0.547 -1.576 1.00 85.81 74 ILE A C 1
ATOM 566 O O . ILE A 1 74 ? -3.157 -0.384 -2.431 1.00 85.81 74 ILE A O 1
ATOM 570 N N . LEU A 1 75 ? -1.096 0.047 -1.629 1.00 84.06 75 LEU A N 1
ATOM 571 C CA . LEU A 1 75 ? -0.577 0.816 -2.748 1.00 84.06 75 LEU A CA 1
ATOM 572 C C . LEU A 1 75 ? 0.336 -0.086 -3.572 1.00 84.06 75 LEU A C 1
ATOM 574 O O . LEU A 1 75 ? 1.408 -0.477 -3.110 1.00 84.06 75 LEU A O 1
ATOM 578 N N . THR A 1 76 ? -0.077 -0.402 -4.797 1.00 82.06 76 THR A N 1
ATOM 579 C CA . THR A 1 76 ? 0.678 -1.282 -5.695 1.00 82.06 76 THR A CA 1
ATOM 580 C C . THR A 1 76 ? 0.669 -0.781 -7.141 1.00 82.06 76 THR A C 1
ATOM 582 O O . THR A 1 76 ? -0.251 -0.088 -7.583 1.00 82.06 76 THR A O 1
ATOM 585 N N . SER A 1 77 ? 1.717 -1.118 -7.897 1.00 77.19 77 SER A N 1
ATOM 586 C CA . SER A 1 77 ? 1.743 -0.950 -9.358 1.00 77.19 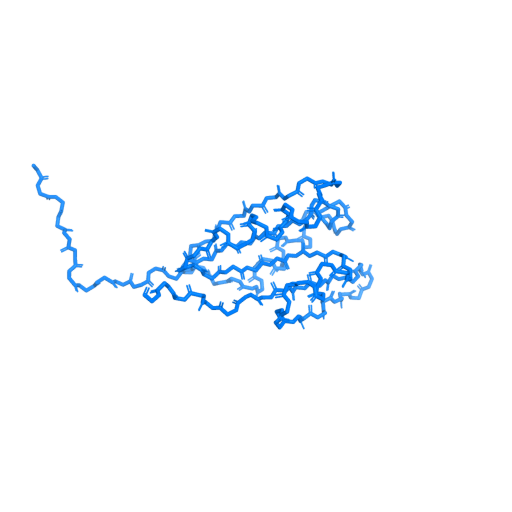77 SER A CA 1
ATOM 587 C C . SER A 1 77 ? 1.392 -2.241 -10.105 1.00 77.19 77 SER A C 1
ATOM 589 O O . SER A 1 77 ? 1.228 -2.212 -11.330 1.00 77.19 77 SER A O 1
ATOM 591 N N . ASP A 1 78 ? 1.204 -3.338 -9.370 1.00 77.94 78 ASP A N 1
ATOM 592 C CA . ASP A 1 78 ? 0.873 -4.661 -9.881 1.00 77.94 78 ASP A CA 1
ATOM 593 C C . ASP A 1 78 ? -0.604 -4.736 -10.322 1.00 77.94 78 ASP A C 1
ATOM 595 O O . ASP A 1 78 ? -1.499 -4.161 -9.692 1.00 77.94 78 ASP A O 1
ATOM 599 N N . LYS A 1 79 ? -0.859 -5.335 -11.489 1.00 74.81 79 LYS A N 1
ATOM 600 C CA . LYS A 1 79 ? -2.207 -5.527 -12.059 1.00 74.81 79 LYS A CA 1
ATOM 601 C C . LYS A 1 79 ? -2.817 -6.854 -11.628 1.00 74.81 79 LYS A C 1
ATOM 603 O O . LYS A 1 79 ? -4.032 -6.926 -11.454 1.00 74.81 79 LYS A O 1
ATOM 608 N N . ASP A 1 80 ? -1.988 -7.870 -11.470 1.00 77.38 80 ASP A N 1
ATOM 609 C CA . ASP A 1 80 ? -2.407 -9.236 -11.203 1.00 77.38 80 ASP A CA 1
ATOM 610 C C . ASP A 1 80 ? -2.759 -9.374 -9.722 1.00 77.38 80 ASP A C 1
ATOM 612 O O . ASP A 1 80 ? -3.808 -9.924 -9.376 1.00 77.38 80 ASP A O 1
ATOM 616 N N . LEU A 1 81 ? -1.990 -8.714 -8.849 1.00 75.25 81 LEU A N 1
ATOM 617 C CA . LEU A 1 81 ? -2.303 -8.602 -7.425 1.00 75.25 81 LEU A CA 1
ATOM 618 C C . LEU A 1 81 ? -3.694 -7.991 -7.167 1.00 75.25 81 LEU A C 1
ATOM 620 O O . LEU A 1 81 ? -4.391 -8.406 -6.240 1.00 75.25 81 LEU A O 1
ATOM 624 N N . TYR A 1 82 ? -4.140 -7.051 -8.010 1.00 68.44 82 TYR A N 1
ATOM 625 C CA . TYR A 1 82 ? -5.497 -6.500 -7.940 1.00 68.44 82 TYR A CA 1
ATOM 626 C C . TYR A 1 82 ? -6.571 -7.568 -8.168 1.00 68.44 82 TYR A C 1
ATOM 628 O O . TYR A 1 82 ? -7.469 -7.711 -7.335 1.00 68.44 82 TYR A O 1
ATOM 636 N N . GLY A 1 83 ? -6.459 -8.348 -9.249 1.00 66.06 83 GLY A N 1
ATOM 637 C CA . GLY A 1 83 ? -7.417 -9.415 -9.553 1.00 66.06 83 GLY A CA 1
ATOM 638 C C . GLY A 1 83 ? -7.490 -10.464 -8.442 1.00 66.06 83 GLY A C 1
ATOM 639 O O . GLY A 1 83 ? -8.558 -10.993 -8.144 1.00 6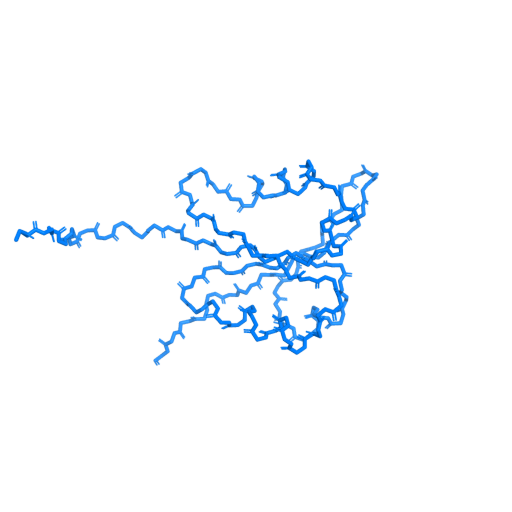6.06 83 GLY A O 1
ATOM 640 N N . ARG A 1 84 ? -6.364 -10.705 -7.765 1.00 72.00 84 ARG A N 1
ATOM 641 C CA . ARG A 1 84 ? -6.259 -11.656 -6.654 1.00 72.00 84 ARG A CA 1
ATOM 642 C C . ARG A 1 84 ? -6.840 -11.156 -5.335 1.00 72.00 84 ARG A C 1
ATOM 644 O O . ARG A 1 84 ? -7.270 -11.969 -4.520 1.00 72.00 84 ARG A O 1
ATOM 651 N N . LEU A 1 85 ? -6.832 -9.845 -5.104 1.00 72.00 85 LEU A N 1
ATOM 652 C CA . LEU A 1 85 ? -7.336 -9.249 -3.868 1.00 72.00 85 LEU A CA 1
ATOM 653 C C . LEU A 1 85 ? -8.841 -8.939 -3.904 1.00 72.00 85 LEU A C 1
ATOM 655 O O . LEU A 1 85 ? -9.378 -8.605 -2.849 1.00 72.00 85 LEU A O 1
ATOM 659 N N . LEU A 1 86 ? -9.516 -9.071 -5.063 1.00 63.41 86 LEU A N 1
ATOM 660 C CA . LEU A 1 86 ? -10.961 -8.822 -5.283 1.00 63.41 86 LEU A CA 1
ATOM 661 C C . LEU A 1 86 ? -11.491 -7.540 -4.598 1.00 63.41 86 LEU A C 1
ATOM 663 O O . LEU A 1 86 ? -12.669 -7.435 -4.257 1.00 63.41 86 LEU A O 1
ATOM 667 N N . GLY A 1 87 ? -10.609 -6.568 -4.361 1.00 62.69 87 GLY A N 1
ATOM 668 C CA . GLY A 1 87 ? -10.913 -5.343 -3.632 1.00 62.69 87 GLY A CA 1
ATOM 669 C C . GLY A 1 87 ? -11.484 -4.271 -4.551 1.00 62.69 87 GLY A C 1
ATOM 670 O O . GLY A 1 87 ? -11.306 -4.309 -5.770 1.00 62.69 87 GLY A O 1
ATOM 671 N N . ARG A 1 88 ? -12.128 -3.255 -3.972 1.00 61.31 88 ARG A N 1
ATOM 672 C CA . ARG A 1 88 ? -12.424 -2.028 -4.722 1.00 61.31 88 ARG A CA 1
ATOM 673 C C . ARG A 1 88 ? -11.090 -1.336 -4.995 1.00 61.31 88 ARG A C 1
ATOM 675 O O . ARG A 1 88 ? -10.369 -0.998 -4.059 1.00 61.31 88 ARG A O 1
ATOM 682 N N . SER A 1 89 ? -10.738 -1.155 -6.267 1.00 66.31 89 SER A N 1
ATOM 683 C CA . SER A 1 89 ? -9.519 -0.434 -6.638 1.00 66.31 89 SER A CA 1
ATOM 684 C C . SER A 1 89 ? -9.823 0.963 -7.145 1.00 66.31 89 SER A C 1
ATOM 686 O O . SER A 1 89 ? -10.670 1.132 -8.022 1.00 66.31 89 SER A O 1
ATOM 688 N N . LEU A 1 90 ? -9.060 1.940 -6.675 1.00 67.69 90 LEU A N 1
ATOM 689 C CA . LEU A 1 90 ? -8.993 3.272 -7.254 1.00 67.69 90 LEU A CA 1
ATOM 690 C C . LEU A 1 90 ? -7.682 3.413 -8.026 1.00 67.69 90 LEU A C 1
ATOM 692 O O . LEU A 1 90 ? -6.599 3.105 -7.523 1.00 67.69 90 LEU A O 1
ATOM 696 N N . PHE A 1 91 ? -7.783 3.888 -9.264 1.00 70.94 91 PHE A N 1
ATOM 697 C CA . PHE A 1 91 ? -6.621 4.260 -10.058 1.00 70.94 91 PHE A CA 1
ATOM 698 C C . PHE A 1 91 ? -6.271 5.707 -9.752 1.00 70.94 91 PHE A C 1
ATOM 700 O O . PHE A 1 91 ? -7.051 6.611 -10.046 1.00 70.94 91 PHE A O 1
ATOM 707 N N . VAL A 1 92 ? -5.090 5.924 -9.181 1.00 69.44 92 VAL A N 1
ATOM 708 C CA . VAL A 1 92 ? -4.591 7.268 -8.901 1.00 69.44 92 VAL A CA 1
ATOM 709 C C . VAL A 1 92 ? -3.445 7.554 -9.859 1.00 69.44 92 VAL A C 1
ATOM 711 O O . VAL A 1 92 ? -2.455 6.825 -9.916 1.00 69.44 92 VAL A O 1
ATOM 714 N N . LYS A 1 93 ? -3.594 8.609 -10.656 1.00 68.12 93 LYS A N 1
ATOM 715 C CA . LYS A 1 93 ? -2.546 9.121 -11.536 1.00 68.12 93 LYS A CA 1
ATOM 716 C C . LYS A 1 93 ? -2.556 10.638 -11.449 1.00 68.12 93 LYS A C 1
ATOM 718 O O . LYS A 1 93 ? -3.489 11.274 -11.928 1.00 68.12 93 LYS A O 1
ATOM 723 N N . GLU A 1 94 ? -1.515 11.209 -10.859 1.00 64.50 94 GLU A N 1
ATOM 724 C CA . GLU A 1 94 ? -1.307 12.654 -10.927 1.00 64.50 94 GLU A CA 1
ATOM 725 C C . GLU A 1 94 ? -0.626 13.055 -12.239 1.00 64.50 94 GLU A C 1
ATOM 727 O O . GLU A 1 94 ? 0.046 12.254 -12.900 1.00 64.50 94 GLU A O 1
ATOM 732 N N . LYS A 1 95 ? -0.836 14.306 -12.654 1.00 60.62 95 LYS A N 1
ATOM 733 C CA . LYS A 1 95 ? -0.322 14.846 -13.916 1.00 60.62 95 LYS A CA 1
ATOM 734 C C . LYS A 1 95 ? 1.214 14.838 -13.879 1.00 60.62 95 LYS A C 1
ATOM 736 O O . LYS A 1 95 ? 1.810 15.531 -13.069 1.00 60.62 95 LYS A O 1
ATOM 741 N N . GLY A 1 96 ? 1.842 14.041 -14.746 1.00 63.41 96 GLY A N 1
ATOM 742 C CA . GLY A 1 96 ? 3.302 13.859 -14.773 1.00 63.41 96 GLY A CA 1
ATOM 743 C C . GLY A 1 96 ? 3.846 12.764 -13.845 1.00 63.41 96 GLY A C 1
ATOM 744 O O . GLY A 1 96 ? 5.057 12.583 -13.791 1.00 63.41 96 GLY A O 1
ATOM 745 N N . SER A 1 97 ? 2.980 12.011 -13.157 1.00 63.69 97 SER A N 1
ATOM 746 C CA . SER A 1 97 ? 3.376 10.918 -12.262 1.00 63.69 97 SER A CA 1
ATOM 747 C C . SER A 1 97 ? 2.982 9.536 -12.800 1.00 63.69 97 SER A C 1
ATOM 749 O O . SER A 1 97 ? 2.174 9.389 -13.728 1.00 63.69 97 SER A O 1
ATOM 751 N N . ASN A 1 98 ? 3.573 8.502 -12.203 1.00 66.88 98 ASN A N 1
ATOM 752 C CA . ASN A 1 98 ? 3.265 7.109 -12.497 1.00 66.88 98 ASN A CA 1
ATOM 753 C C . ASN A 1 98 ? 1.878 6.741 -11.952 1.00 66.88 98 ASN A C 1
ATOM 755 O O . ASN A 1 98 ? 1.501 7.140 -10.853 1.00 66.88 98 ASN A O 1
ATOM 759 N N . ALA A 1 99 ? 1.117 5.960 -12.721 1.00 67.56 99 ALA A N 1
ATOM 760 C CA . ALA A 1 99 ? -0.177 5.463 -12.267 1.00 67.56 99 ALA A CA 1
ATOM 761 C C . ALA A 1 99 ? 0.012 4.393 -11.183 1.00 67.56 99 ALA A C 1
ATOM 763 O O . ALA A 1 99 ? 0.802 3.463 -11.359 1.00 67.56 99 ALA A O 1
ATOM 764 N N . ILE A 1 100 ? -0.758 4.498 -10.105 1.00 72.44 100 ILE A N 1
ATOM 765 C CA . ILE A 1 100 ? -0.801 3.527 -9.010 1.00 72.44 100 ILE A CA 1
ATOM 766 C C . ILE A 1 100 ? -2.209 3.000 -8.814 1.00 72.44 100 ILE A C 1
ATOM 768 O O . ILE A 1 100 ? -3.200 3.679 -9.095 1.00 72.44 100 ILE A O 1
ATOM 772 N N . ARG A 1 101 ? -2.285 1.771 -8.313 1.00 72.06 101 ARG A N 1
ATOM 773 C CA . ARG A 1 101 ? -3.525 1.171 -7.846 1.00 72.06 101 ARG A CA 1
ATOM 774 C C . ARG A 1 101 ? -3.547 1.246 -6.335 1.00 72.06 101 ARG A C 1
ATOM 776 O O . ARG A 1 101 ? -2.645 0.755 -5.661 1.00 72.06 101 ARG A O 1
ATOM 783 N N . LEU A 1 102 ? -4.600 1.867 -5.834 1.00 71.06 102 LEU A N 1
ATOM 784 C CA . LEU A 1 102 ? -5.015 1.780 -4.452 1.00 71.06 102 LEU A CA 1
ATOM 785 C C . LEU A 1 102 ? -6.054 0.667 -4.377 1.00 71.06 102 LEU A C 1
ATOM 787 O O . LEU A 1 102 ? -7.125 0.814 -4.958 1.00 71.06 102 LEU A O 1
ATOM 791 N N . ILE A 1 103 ? -5.751 -0.432 -3.696 1.00 72.81 103 ILE A N 1
ATOM 792 C CA . ILE A 1 103 ? -6.715 -1.508 -3.450 1.00 72.81 103 ILE A CA 1
ATOM 793 C C . ILE A 1 103 ? -7.139 -1.393 -1.991 1.00 72.81 103 ILE A C 1
ATOM 795 O O . ILE A 1 103 ? -6.301 -1.439 -1.090 1.00 72.81 103 ILE A O 1
ATOM 799 N N . THR A 1 104 ? -8.435 -1.225 -1.756 1.00 65.50 104 THR A N 1
ATOM 800 C CA . THR A 1 104 ? -8.994 -1.186 -0.406 1.00 65.50 104 THR A CA 1
ATOM 801 C C . THR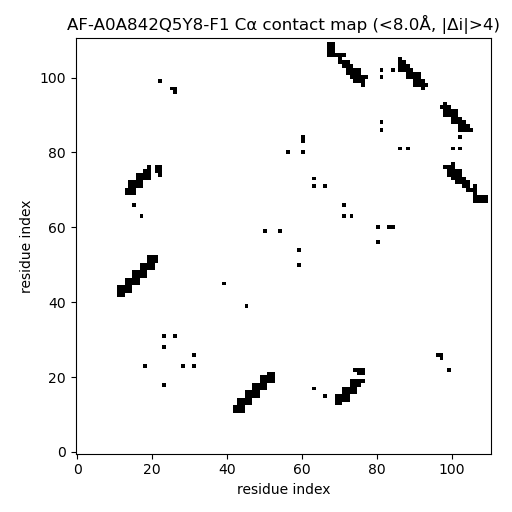 A 1 104 ? -9.692 -2.502 -0.103 1.00 65.50 104 THR A C 1
ATOM 803 O O . THR A 1 104 ? -10.365 -3.082 -0.965 1.00 65.50 104 THR A O 1
ATOM 806 N N . GLN A 1 105 ? -9.523 -2.992 1.124 1.00 64.62 105 GLN A N 1
ATOM 807 C CA . GLN A 1 105 ? -10.340 -4.087 1.627 1.00 64.62 105 GLN A CA 1
ATOM 808 C C . GLN A 1 105 ? -11.522 -3.514 2.409 1.00 64.62 105 GLN A C 1
ATOM 810 O O . GLN A 1 105 ? -11.361 -2.593 3.212 1.00 64.62 105 GLN A O 1
ATOM 815 N N . GLU A 1 106 ? -12.719 -4.061 2.193 1.00 52.62 106 GLU A N 1
ATOM 816 C CA . GLU A 1 106 ? -13.797 -3.895 3.170 1.00 52.62 106 GLU A CA 1
ATOM 817 C C . GLU A 1 106 ? -13.363 -4.549 4.493 1.00 52.62 106 GLU A C 1
ATOM 819 O O . GLU A 1 106 ? -12.694 -5.586 4.483 1.00 52.62 106 GLU A O 1
ATOM 824 N N . ILE A 1 107 ? -13.710 -3.936 5.633 1.00 51.22 107 ILE A N 1
ATOM 825 C CA . ILE A 1 107 ? -13.342 -4.459 6.957 1.00 51.22 107 ILE A CA 1
ATOM 826 C C . ILE A 1 107 ? -13.866 -5.891 7.089 1.00 51.22 107 ILE A C 1
ATOM 828 O O . ILE A 1 107 ? -15.075 -6.118 7.156 1.00 51.22 107 ILE A O 1
ATOM 832 N N . LYS A 1 108 ? -12.957 -6.861 7.194 1.00 45.94 108 LYS A N 1
ATOM 833 C CA . LYS A 1 108 ? -13.309 -8.246 7.510 1.00 45.94 108 LYS A CA 1
ATOM 834 C C . LYS A 1 108 ? -13.551 -8.355 9.015 1.00 45.94 108 LYS A C 1
ATOM 836 O O . LYS A 1 108 ? -12.603 -8.277 9.795 1.00 45.94 108 LYS A O 1
ATOM 841 N N . ARG A 1 109 ? -14.813 -8.514 9.427 1.00 37.56 109 ARG A N 1
ATOM 842 C CA . ARG A 1 109 ? -15.158 -8.880 10.811 1.00 37.56 109 ARG A CA 1
ATOM 843 C C . ARG A 1 109 ? -14.875 -10.368 11.012 1.00 37.56 109 ARG A C 1
ATOM 845 O O . ARG A 1 109 ? -15.259 -11.180 10.173 1.00 37.56 109 ARG A O 1
ATOM 852 N N . ARG A 1 110 ? -14.226 -10.729 12.119 1.00 35.91 110 ARG A N 1
ATOM 853 C CA . ARG A 1 110 ? -14.220 -12.122 12.593 1.00 35.91 110 ARG A CA 1
ATOM 854 C C . ARG A 1 110 ? -15.637 -12.417 13.111 1.00 35.91 110 ARG A C 1
ATOM 856 O O . ARG A 1 110 ? -16.087 -11.698 14.001 1.00 35.91 110 ARG A O 1
ATOM 863 N N . ILE A 1 111 ? -16.343 -13.362 12.485 1.00 37.03 111 ILE A N 1
ATOM 864 C CA . ILE A 1 111 ? -17.619 -13.904 12.993 1.00 37.03 111 ILE A CA 1
ATOM 865 C C . ILE A 1 111 ? -17.305 -14.825 14.168 1.00 37.03 111 ILE A C 1
ATOM 867 O O . ILE A 1 111 ? -16.310 -15.580 14.045 1.00 37.03 111 ILE A O 1
#